Protein AF-Q20DI0-F1 (afdb_monomer)

Mean predicted aligned error: 9.38 Å

InterPro domains:
  IPR036728 Pheromone/general odorant binding protein superfamily [SSF47565] (27-114)

Secondary structure (DSSP, 8-state):
---HHHHHHHHHHHHHS-SS---HHHHHHHHHHHHHHHHHT--HHHHHHHHHH-----HHHHHHHHHHHHH-HHHHHHHHHHHHHH-GGGGGG---SSHHHHHHHHHHHHHHTT-

Sequence (115 aa):
MKGSLALVFLFLASSLALSSSMTELEMIENEFLTDCAKRENVSVDGISEYLMKRTNVEYKTMCALSCYFQISPGIQFDLGELKNEYGLDSCNTITRDDECEEGFKQIECYFQKFV

Organism: Drosophila yakuba (NCBI:txid7245)

pLDDT: mean 75.77, std 16.77, range [34.94, 94.56]

Structure (mmCIF, N/CA/C/O backbone):
data_AF-Q20DI0-F1
#
_entry.id   AF-Q20DI0-F1
#
loop_
_atom_site.group_PDB
_atom_site.id
_atom_site.type_symbol
_atom_site.label_atom_id
_atom_site.label_alt_id
_atom_site.label_comp_id
_atom_site.label_asym_id
_atom_site.label_entity_id
_atom_site.label_seq_id
_atom_site.pdbx_PDB_ins_code
_atom_site.Cartn_x
_atom_site.Cartn_y
_atom_site.Cartn_z
_atom_site.occupancy
_atom_site.B_iso_or_equiv
_atom_site.auth_seq_id
_atom_site.auth_comp_id
_atom_site.auth_asym_id
_atom_site.auth_atom_id
_atom_site.pdbx_PDB_model_num
ATOM 1 N N . MET A 1 1 ? 9.678 -21.080 -10.870 1.00 38.12 1 MET A N 1
ATOM 2 C CA . MET A 1 1 ? 10.735 -20.461 -10.044 1.00 38.12 1 MET A CA 1
ATOM 3 C C . MET A 1 1 ? 10.085 -20.046 -8.731 1.00 38.12 1 MET A C 1
ATOM 5 O O . MET A 1 1 ? 9.091 -19.347 -8.779 1.00 38.12 1 MET A O 1
ATOM 9 N N . LYS A 1 2 ? 10.526 -20.586 -7.586 1.00 36.81 2 LYS A N 1
ATOM 10 C CA . LYS A 1 2 ? 9.879 -20.416 -6.260 1.00 36.81 2 LYS A CA 1
ATOM 11 C C . LYS A 1 2 ? 10.617 -19.405 -5.353 1.00 36.81 2 LYS A C 1
ATOM 13 O O . LYS A 1 2 ? 10.410 -19.407 -4.148 1.00 36.81 2 LYS A O 1
ATOM 18 N N . GLY A 1 3 ? 11.516 -18.595 -5.922 1.00 34.94 3 GLY A N 1
ATOM 19 C CA . GLY A 1 3 ? 12.490 -17.792 -5.170 1.00 34.94 3 GLY A CA 1
ATOM 20 C C . GLY A 1 3 ? 12.042 -16.381 -4.773 1.00 34.94 3 GLY A C 1
ATOM 21 O O . GLY A 1 3 ? 12.433 -15.929 -3.705 1.00 34.94 3 GLY A O 1
ATOM 22 N N . SER A 1 4 ? 11.209 -15.698 -5.568 1.00 50.03 4 SER A N 1
ATOM 23 C CA . SER A 1 4 ? 10.969 -14.256 -5.355 1.00 50.03 4 SER A CA 1
ATOM 24 C C . SER A 1 4 ? 10.002 -13.925 -4.218 1.00 50.03 4 SER A C 1
ATOM 26 O O . SER A 1 4 ? 10.187 -12.919 -3.544 1.00 50.03 4 SER A O 1
ATOM 28 N N . LEU A 1 5 ? 9.008 -14.777 -3.934 1.00 42.25 5 LEU A N 1
ATOM 29 C CA . LEU A 1 5 ? 8.039 -14.487 -2.868 1.00 42.25 5 LEU A CA 1
ATOM 30 C C . LEU A 1 5 ? 8.634 -14.592 -1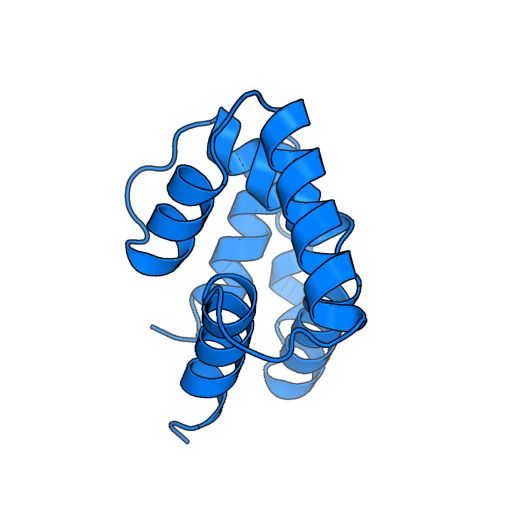.477 1.00 42.25 5 LEU A C 1
ATOM 32 O O . LEU A 1 5 ? 8.328 -13.783 -0.611 1.00 42.25 5 LEU A O 1
ATOM 36 N N . ALA A 1 6 ? 9.497 -15.588 -1.279 1.00 42.50 6 ALA A N 1
ATOM 37 C CA . ALA A 1 6 ? 10.210 -15.719 -0.027 1.00 42.50 6 ALA A CA 1
ATOM 38 C C . ALA A 1 6 ? 11.041 -14.463 0.230 1.00 42.50 6 ALA A C 1
ATOM 40 O O . ALA A 1 6 ? 11.064 -14.027 1.359 1.00 42.50 6 ALA A O 1
ATOM 41 N N . LEU A 1 7 ? 11.643 -13.843 -0.790 1.00 42.78 7 LEU A N 1
ATOM 42 C CA . LEU A 1 7 ? 12.461 -12.641 -0.620 1.00 42.78 7 LEU A CA 1
ATOM 43 C C . LEU A 1 7 ? 11.636 -11.410 -0.233 1.00 42.78 7 LEU A C 1
ATOM 45 O O . LEU A 1 7 ? 11.950 -10.811 0.783 1.00 42.78 7 LEU A O 1
ATOM 49 N N . VAL A 1 8 ? 10.556 -11.076 -0.947 1.00 50.66 8 VAL A N 1
ATOM 50 C CA . VAL A 1 8 ? 9.724 -9.900 -0.601 1.00 50.66 8 VAL A CA 1
ATOM 51 C C . VAL A 1 8 ? 9.052 -10.078 0.766 1.00 50.66 8 VAL A C 1
ATOM 53 O O . VAL A 1 8 ? 9.068 -9.169 1.591 1.00 50.66 8 VAL A O 1
ATOM 56 N N . PHE A 1 9 ? 8.533 -11.276 1.066 1.00 51.16 9 PHE A N 1
ATOM 57 C CA . PHE A 1 9 ? 7.990 -11.570 2.395 1.00 51.16 9 PHE A CA 1
ATOM 58 C C . PHE A 1 9 ? 9.069 -11.659 3.476 1.00 51.16 9 PHE A C 1
ATOM 60 O O . PHE A 1 9 ? 8.783 -11.297 4.609 1.00 51.16 9 PHE A O 1
ATOM 67 N N . LEU A 1 10 ? 10.289 -12.114 3.167 1.00 49.31 10 LEU A N 1
ATOM 68 C CA . LEU A 1 10 ? 11.409 -12.099 4.111 1.00 49.31 10 LEU A CA 1
ATOM 69 C C . LEU A 1 10 ? 11.890 -10.676 4.371 1.00 49.31 10 LEU A C 1
ATOM 71 O O . LEU A 1 10 ? 12.226 -10.422 5.511 1.00 49.31 10 LEU A O 1
ATOM 75 N N . PHE A 1 11 ? 11.873 -9.769 3.389 1.00 49.75 11 PHE A N 1
ATOM 76 C CA . PHE A 1 11 ? 12.216 -8.353 3.577 1.00 49.75 11 PHE A CA 1
ATOM 77 C C . PHE A 1 11 ? 11.140 -7.597 4.369 1.00 49.75 11 PHE A C 1
ATOM 79 O O . PHE A 1 11 ? 11.459 -6.832 5.279 1.00 49.75 11 PHE A O 1
ATOM 86 N N . LEU A 1 12 ? 9.858 -7.858 4.093 1.00 52.56 12 LEU A N 1
ATOM 87 C CA . LEU A 1 12 ? 8.740 -7.308 4.871 1.00 52.56 12 LEU A CA 1
ATOM 88 C C . LEU A 1 12 ? 8.654 -7.918 6.282 1.00 52.56 12 LEU A C 1
ATOM 90 O O . LEU A 1 12 ? 8.293 -7.239 7.235 1.00 52.56 12 LEU A O 1
ATOM 94 N N . ALA A 1 13 ? 9.014 -9.193 6.452 1.00 47.88 13 ALA A N 1
ATOM 95 C CA . ALA A 1 13 ? 9.077 -9.832 7.766 1.00 47.88 13 ALA A CA 1
ATOM 96 C C . ALA A 1 13 ? 10.372 -9.509 8.531 1.00 47.88 13 ALA A C 1
ATOM 98 O O . ALA A 1 13 ? 10.342 -9.503 9.758 1.00 47.88 13 ALA A O 1
ATOM 99 N N . SER A 1 14 ? 11.497 -9.234 7.857 1.00 46.69 14 SER A N 1
ATOM 100 C CA . SER A 1 14 ? 12.761 -8.837 8.497 1.00 46.69 14 SER A CA 1
ATOM 101 C C . SER A 1 14 ? 12.721 -7.399 8.994 1.00 46.69 14 SER A C 1
ATOM 103 O O . SER A 1 14 ? 13.268 -7.123 10.057 1.00 46.69 14 SER A O 1
ATOM 105 N N . SER A 1 15 ? 11.987 -6.517 8.312 1.00 50.59 15 SER A N 1
ATOM 106 C CA . SER A 1 15 ? 11.677 -5.175 8.823 1.00 50.59 15 SER A CA 1
ATOM 107 C C . SER A 1 15 ? 10.816 -5.221 10.098 1.00 50.59 15 SER A C 1
ATOM 109 O O . SER A 1 15 ? 11.001 -4.392 10.987 1.00 50.59 15 SER A O 1
ATOM 111 N N . LEU A 1 16 ? 9.953 -6.233 10.259 1.00 49.78 16 LEU A N 1
ATOM 112 C CA . LEU A 1 16 ? 9.154 -6.465 11.477 1.00 49.78 16 LEU A CA 1
ATOM 113 C C . LEU A 1 16 ? 9.887 -7.286 12.559 1.00 49.78 16 LEU A C 1
ATOM 115 O O . LEU A 1 16 ? 9.524 -7.235 13.738 1.00 49.78 16 LEU A O 1
ATOM 119 N N . ALA A 1 17 ? 10.919 -8.052 12.192 1.00 44.88 17 ALA A N 1
ATOM 120 C CA . ALA A 1 17 ? 11.692 -8.873 13.116 1.00 44.88 17 ALA A CA 1
ATOM 121 C C . ALA A 1 17 ? 12.729 -8.017 13.857 1.00 44.88 17 ALA A C 1
ATOM 123 O O . ALA A 1 17 ? 13.866 -7.833 13.428 1.00 44.88 17 ALA A O 1
ATOM 124 N N . LEU A 1 18 ? 12.324 -7.525 15.026 1.00 52.19 18 LEU A N 1
ATOM 125 C CA . LEU A 1 18 ? 13.125 -6.740 15.961 1.00 52.19 18 LEU A CA 1
ATOM 126 C C . LEU A 1 18 ? 14.341 -7.536 16.511 1.00 52.19 18 LEU A C 1
ATOM 128 O O . LEU A 1 18 ? 14.339 -7.954 17.666 1.00 52.19 18 LEU A O 1
ATOM 132 N N . SER A 1 19 ? 15.395 -7.783 15.717 1.00 46.97 19 SER A N 1
ATOM 133 C CA . SER A 1 19 ? 16.676 -8.280 16.255 1.00 46.97 19 SER A CA 1
ATOM 134 C C . SER A 1 19 ? 17.920 -8.032 15.378 1.00 46.97 19 SER A C 1
ATOM 136 O O . SER A 1 19 ? 18.171 -8.693 14.378 1.00 46.97 19 SER A O 1
ATOM 138 N N . SER A 1 20 ? 18.790 -7.163 15.904 1.00 46.75 20 SER A N 1
ATOM 139 C CA . SER A 1 20 ? 20.268 -7.166 15.832 1.00 46.75 20 SER A CA 1
ATOM 140 C C . SER A 1 20 ? 21.053 -6.607 14.634 1.00 46.75 20 SER A C 1
ATOM 142 O O . SER A 1 20 ? 22.273 -6.562 14.752 1.00 46.75 20 SER A O 1
ATOM 144 N N . SER A 1 21 ? 20.423 -6.052 13.595 1.00 54.22 21 SER A N 1
ATOM 145 C CA . SER A 1 21 ? 20.989 -4.942 12.793 1.00 54.22 21 SER A CA 1
ATOM 146 C C . SER A 1 21 ? 19.982 -4.505 11.727 1.00 54.22 21 SER A C 1
ATOM 148 O O . SER A 1 21 ? 20.036 -4.998 10.603 1.00 54.22 21 SER A O 1
ATOM 150 N N . MET A 1 22 ? 19.055 -3.606 12.071 1.00 58.50 22 MET A N 1
ATOM 151 C CA . MET A 1 22 ? 18.234 -2.971 11.037 1.00 58.50 22 MET A CA 1
ATOM 152 C C . MET A 1 22 ? 19.133 -2.112 10.155 1.00 58.50 22 MET A C 1
ATOM 154 O O . MET A 1 22 ? 19.918 -1.301 10.652 1.00 58.50 22 MET A O 1
ATOM 158 N N . THR A 1 23 ? 19.024 -2.306 8.849 1.00 74.12 23 THR A N 1
ATOM 159 C CA . THR A 1 23 ? 19.644 -1.414 7.869 1.00 74.12 23 THR A CA 1
ATOM 160 C C . THR A 1 23 ? 18.951 -0.047 7.892 1.00 74.12 23 THR A C 1
ATOM 162 O O . THR A 1 23 ? 17.788 0.061 8.283 1.00 74.12 23 THR A O 1
ATOM 165 N N . GLU A 1 24 ? 19.638 1.017 7.463 1.00 76.75 24 GLU A N 1
ATOM 166 C CA . GLU A 1 24 ? 19.028 2.358 7.365 1.00 76.75 24 GLU A CA 1
ATOM 167 C C . GLU A 1 24 ? 17.757 2.346 6.500 1.00 76.75 24 GLU A C 1
ATOM 169 O O . GLU A 1 24 ? 16.789 3.038 6.805 1.00 76.75 24 GLU A O 1
ATOM 174 N N . LEU A 1 25 ? 17.729 1.499 5.466 1.00 75.81 25 LEU A N 1
ATOM 175 C CA . LEU A 1 25 ? 16.565 1.318 4.608 1.00 75.81 25 LEU A CA 1
ATOM 176 C C . LEU A 1 25 ? 15.383 0.695 5.367 1.00 75.81 25 LEU A C 1
ATOM 178 O O . LEU A 1 25 ? 14.279 1.218 5.293 1.00 75.81 25 LEU A O 1
ATOM 182 N N . GLU A 1 26 ? 15.607 -0.363 6.151 1.00 75.94 26 GLU A N 1
ATOM 183 C CA . GLU A 1 26 ? 14.549 -0.977 6.970 1.00 75.94 26 GLU A CA 1
ATOM 184 C C . GLU A 1 26 ? 14.004 -0.010 8.030 1.00 75.94 26 GLU A C 1
ATOM 186 O O . GLU A 1 26 ? 12.818 -0.054 8.355 1.00 75.94 26 GLU A O 1
ATOM 191 N N . MET A 1 27 ? 14.846 0.881 8.565 1.00 80.38 27 MET A N 1
ATOM 192 C CA . MET A 1 27 ? 14.399 1.915 9.505 1.00 80.38 27 MET A CA 1
ATOM 193 C C . MET A 1 27 ? 13.460 2.919 8.844 1.00 80.38 27 MET A C 1
ATOM 195 O O . MET A 1 27 ? 12.403 3.214 9.398 1.00 80.38 27 MET A O 1
ATOM 199 N N . ILE A 1 28 ? 13.834 3.403 7.661 1.00 84.50 28 ILE A N 1
ATOM 200 C CA . ILE A 1 28 ? 13.038 4.361 6.890 1.00 84.50 28 ILE A CA 1
ATOM 201 C C . ILE A 1 28 ? 11.705 3.732 6.454 1.00 84.50 28 ILE A C 1
ATOM 203 O O . ILE A 1 28 ? 10.652 4.351 6.585 1.00 84.50 28 ILE A O 1
ATOM 207 N N . GLU A 1 29 ? 11.722 2.478 6.001 1.00 85.50 29 GLU A N 1
ATOM 208 C CA . GLU A 1 29 ? 10.505 1.752 5.622 1.00 85.50 29 GLU A CA 1
ATOM 209 C C . GLU A 1 29 ? 9.548 1.562 6.808 1.00 85.50 29 GLU A C 1
ATOM 211 O O . GLU A 1 29 ? 8.342 1.795 6.688 1.00 85.50 29 GLU A O 1
ATOM 216 N N . ASN A 1 30 ? 10.084 1.233 7.986 1.00 84.69 30 ASN A N 1
ATOM 217 C CA . ASN A 1 30 ? 9.286 1.150 9.207 1.00 84.69 30 ASN A CA 1
ATOM 218 C C . ASN A 1 30 ? 8.713 2.504 9.639 1.00 84.69 30 ASN A C 1
ATOM 220 O O . ASN A 1 30 ? 7.607 2.547 10.186 1.00 84.69 30 ASN A O 1
ATOM 224 N N . GLU A 1 31 ? 9.431 3.605 9.412 1.00 89.56 31 GLU A N 1
ATOM 225 C CA . GLU A 1 31 ? 8.929 4.953 9.686 1.00 89.56 31 GLU A CA 1
ATOM 226 C C . GLU A 1 31 ? 7.730 5.279 8.787 1.00 89.56 31 GLU A C 1
ATOM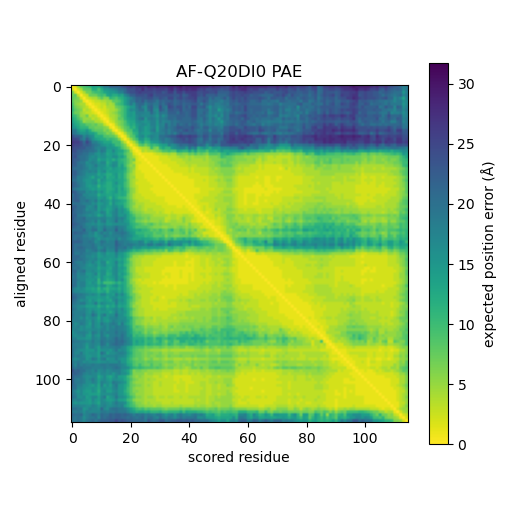 228 O O . GLU A 1 31 ? 6.672 5.648 9.299 1.00 89.56 31 GLU A O 1
ATOM 233 N N . PHE A 1 32 ? 7.830 5.015 7.479 1.00 91.00 32 PHE A N 1
ATOM 234 C CA . PHE A 1 32 ? 6.715 5.203 6.547 1.00 91.00 32 PHE A CA 1
ATOM 235 C C . PHE A 1 32 ? 5.489 4.363 6.916 1.00 91.00 32 PHE A C 1
ATOM 237 O O . PHE A 1 32 ? 4.366 4.876 6.935 1.00 91.00 32 PHE A O 1
ATOM 244 N N . LEU A 1 33 ? 5.690 3.086 7.253 1.00 88.50 33 LEU A N 1
ATOM 245 C CA . LEU A 1 33 ? 4.603 2.208 7.682 1.00 88.50 33 LEU A CA 1
ATOM 246 C C . LEU A 1 33 ? 3.950 2.720 8.973 1.00 88.50 33 LEU A C 1
ATOM 248 O O . LEU A 1 33 ? 2.722 2.755 9.087 1.00 88.50 33 LEU A O 1
ATOM 252 N N . THR A 1 34 ? 4.765 3.156 9.935 1.00 91.25 34 THR A N 1
ATOM 253 C CA . THR A 1 34 ? 4.297 3.701 11.214 1.00 91.25 34 THR A CA 1
ATOM 254 C C . THR A 1 34 ? 3.495 4.984 11.021 1.00 91.25 34 THR A C 1
ATOM 256 O O . THR A 1 34 ? 2.468 5.171 11.676 1.00 91.25 34 THR A O 1
ATOM 259 N N . ASP A 1 35 ? 3.929 5.870 10.132 1.00 94.56 35 ASP A N 1
ATOM 260 C CA . ASP A 1 35 ? 3.251 7.138 9.882 1.00 94.56 35 ASP A CA 1
ATOM 261 C C . ASP A 1 35 ? 1.908 6.944 9.179 1.00 94.56 35 ASP A C 1
ATOM 263 O O . ASP A 1 35 ? 0.908 7.536 9.597 1.00 94.56 35 ASP A O 1
ATOM 267 N N . CYS A 1 36 ? 1.834 6.045 8.196 1.00 92.50 36 CYS A N 1
ATOM 268 C CA . CYS A 1 36 ? 0.563 5.669 7.579 1.00 92.50 36 CYS A CA 1
ATOM 269 C C . CYS A 1 36 ? -0.380 4.972 8.575 1.00 92.50 36 CYS A C 1
ATOM 271 O O . CYS A 1 36 ? -1.575 5.269 8.602 1.00 92.50 36 CYS A O 1
ATOM 273 N N . ALA A 1 37 ? 0.142 4.110 9.453 1.00 90.94 37 ALA A N 1
ATOM 274 C CA . ALA A 1 37 ? -0.654 3.478 10.504 1.00 90.94 37 ALA A CA 1
ATOM 275 C C . ALA A 1 37 ? -1.236 4.510 11.488 1.00 90.94 37 ALA A C 1
ATOM 277 O O . ALA A 1 37 ? -2.427 4.479 11.806 1.00 90.94 37 ALA A O 1
ATOM 278 N N . LYS A 1 38 ? -0.419 5.479 11.926 1.00 94.50 38 LYS A N 1
ATOM 279 C CA . LYS A 1 38 ? -0.861 6.582 12.794 1.00 94.50 38 LYS A CA 1
ATOM 280 C C . LYS A 1 38 ? -1.915 7.452 12.120 1.00 94.50 38 LYS A C 1
ATOM 282 O O . LYS A 1 38 ? -2.890 7.814 12.777 1.00 94.50 38 LYS A O 1
ATOM 287 N N . ARG A 1 39 ? -1.726 7.783 10.838 1.00 94.06 39 ARG A N 1
ATOM 288 C CA . ARG A 1 39 ? -2.654 8.616 10.060 1.00 94.06 39 ARG A CA 1
ATOM 289 C C . ARG A 1 39 ? -4.068 8.050 10.076 1.00 94.06 39 ARG A C 1
ATOM 291 O O . ARG A 1 39 ? -5.017 8.781 10.341 1.00 94.06 39 ARG A O 1
ATOM 298 N N . GLU A 1 40 ? -4.178 6.742 9.877 1.00 94.00 40 GLU A N 1
ATOM 299 C CA . GLU A 1 40 ? -5.463 6.045 9.795 1.00 94.00 40 GLU A CA 1
ATOM 300 C C . GLU A 1 40 ? -5.951 5.500 11.143 1.00 94.00 40 GLU A C 1
ATOM 302 O O . GLU A 1 40 ? -7.039 4.925 11.242 1.00 94.00 40 GLU A O 1
ATOM 307 N N . ASN A 1 41 ? -5.182 5.733 12.212 1.00 94.00 41 ASN A N 1
ATOM 308 C CA . ASN A 1 41 ? -5.452 5.253 13.563 1.00 94.00 41 ASN A CA 1
ATOM 309 C C . ASN A 1 41 ? -5.629 3.723 13.612 1.00 94.00 41 ASN A C 1
ATOM 311 O O . ASN A 1 41 ? -6.631 3.211 14.123 1.00 94.00 41 ASN A O 1
ATOM 315 N N . VAL A 1 42 ? -4.651 3.009 13.051 1.00 90.19 42 VAL A N 1
ATOM 316 C CA . VAL A 1 42 ? -4.532 1.545 13.076 1.00 90.19 42 VAL A CA 1
ATOM 317 C C . VAL A 1 42 ? -3.192 1.127 13.679 1.00 90.19 42 VAL A C 1
ATOM 319 O O . VAL A 1 42 ? -2.243 1.910 13.727 1.00 90.19 42 VAL A O 1
ATOM 322 N N . SER A 1 43 ? -3.098 -0.114 14.155 1.00 87.56 43 SER A N 1
ATOM 323 C CA . SER A 1 43 ? -1.823 -0.677 14.600 1.00 87.56 43 SER A CA 1
ATOM 324 C C . SER A 1 43 ? -1.024 -1.227 13.417 1.00 87.56 43 SER A C 1
ATOM 326 O O . SER A 1 43 ? -1.585 -1.787 12.474 1.00 87.56 43 SER A O 1
ATOM 328 N N . VAL A 1 44 ? 0.304 -1.127 13.499 1.00 83.88 44 VAL A N 1
ATOM 329 C CA . VAL A 1 44 ? 1.224 -1.758 12.534 1.00 83.88 44 VAL A CA 1
ATOM 330 C C . VAL A 1 44 ? 1.045 -3.283 12.515 1.00 83.88 44 VAL A C 1
ATOM 332 O O . VAL A 1 44 ? 1.090 -3.906 11.453 1.00 83.88 44 VAL A O 1
ATOM 335 N N . ASP A 1 45 ? 0.739 -3.887 13.667 1.00 77.31 45 ASP A N 1
ATOM 336 C CA . ASP A 1 45 ? 0.425 -5.317 13.768 1.00 77.31 45 ASP A CA 1
ATOM 337 C C . ASP A 1 45 ? -0.803 -5.694 12.927 1.00 77.31 45 ASP A C 1
ATOM 339 O O . ASP A 1 45 ? -0.788 -6.707 12.229 1.00 77.31 45 ASP A O 1
ATOM 343 N N . GLY A 1 46 ? -1.844 -4.852 12.917 1.00 71.00 46 GLY A N 1
ATOM 344 C CA . GLY A 1 46 ? -3.045 -5.073 12.107 1.00 71.00 46 GLY A CA 1
ATOM 345 C C . GLY A 1 46 ? -2.774 -5.010 10.600 1.00 71.00 46 GLY A C 1
ATOM 346 O O . GLY A 1 46 ? -3.396 -5.737 9.825 1.00 71.00 46 GLY A O 1
ATOM 347 N N . ILE A 1 47 ? -1.801 -4.197 10.180 1.00 74.31 47 ILE A N 1
ATOM 348 C CA . ILE A 1 47 ? -1.336 -4.144 8.787 1.00 74.31 47 ILE A CA 1
ATOM 349 C C . ILE A 1 47 ? -0.543 -5.413 8.436 1.00 74.31 47 ILE A C 1
ATOM 351 O O . ILE A 1 47 ? -0.748 -6.016 7.380 1.00 74.31 47 ILE A O 1
ATOM 355 N N . SER A 1 48 ? 0.322 -5.855 9.348 1.00 70.50 48 SER A N 1
ATOM 356 C CA . SER A 1 48 ? 1.148 -7.057 9.186 1.00 70.50 48 SER A CA 1
ATOM 357 C C . SER A 1 48 ? 0.297 -8.325 9.073 1.00 70.50 48 SER A C 1
ATOM 359 O O . SER A 1 48 ? 0.548 -9.181 8.222 1.00 70.50 48 SER A O 1
ATOM 361 N N . GLU A 1 49 ? -0.768 -8.432 9.874 1.00 67.00 49 GLU A N 1
ATOM 362 C CA . GLU A 1 49 ? -1.709 -9.549 9.791 1.00 67.00 49 GLU A CA 1
ATOM 363 C C . GLU A 1 49 ? -2.411 -9.635 8.433 1.00 67.00 49 GLU A C 1
ATOM 365 O O . GLU A 1 49 ? -2.637 -10.746 7.947 1.00 67.00 49 GLU A O 1
ATOM 370 N N . TYR A 1 50 ? -2.717 -8.505 7.784 1.00 66.38 50 TYR A N 1
ATOM 371 C CA . TYR A 1 50 ? -3.273 -8.524 6.430 1.00 66.38 50 TYR A CA 1
ATOM 372 C C . TYR A 1 50 ? -2.292 -9.125 5.424 1.00 66.38 50 TYR A C 1
ATOM 374 O O . TYR A 1 50 ? -2.668 -10.036 4.680 1.00 66.38 50 TYR A O 1
ATOM 382 N N . LEU A 1 51 ? -1.045 -8.643 5.425 1.00 65.50 51 LEU A N 1
ATOM 383 C CA . LEU A 1 51 ? -0.010 -9.129 4.510 1.00 65.50 51 LEU A CA 1
ATOM 384 C C . LEU A 1 51 ? 0.151 -10.653 4.625 1.00 65.50 51 LEU A C 1
ATOM 386 O O . LEU A 1 51 ? 0.371 -11.329 3.621 1.00 65.50 51 LEU A O 1
ATOM 390 N N . MET A 1 52 ? -0.044 -11.205 5.827 1.00 64.31 52 MET A N 1
ATOM 391 C CA . MET A 1 52 ? 0.025 -12.643 6.086 1.00 64.31 52 MET A CA 1
ATOM 392 C C . MET A 1 52 ? -1.263 -13.417 5.763 1.00 64.31 52 MET A C 1
ATOM 394 O O . MET A 1 52 ? -1.182 -14.537 5.260 1.00 64.31 52 MET A O 1
ATOM 398 N N . LYS A 1 53 ? -2.448 -12.883 6.093 1.00 63.00 53 LYS A N 1
ATOM 399 C CA . LYS A 1 53 ? -3.709 -13.654 6.104 1.00 63.00 53 LYS A CA 1
ATOM 400 C C . LYS A 1 53 ? -4.613 -13.404 4.893 1.00 63.00 53 LYS A C 1
ATOM 402 O O . LYS A 1 53 ? -5.444 -14.259 4.610 1.00 63.00 53 LYS A O 1
ATOM 407 N N . ARG A 1 54 ? -4.468 -12.282 4.169 1.00 62.91 54 ARG A N 1
ATOM 408 C CA . ARG A 1 54 ? -5.332 -11.883 3.029 1.00 62.91 54 ARG A CA 1
ATOM 409 C C . ARG A 1 54 ? -6.842 -12.055 3.290 1.00 62.91 54 ARG A C 1
ATOM 411 O O . ARG A 1 54 ? -7.592 -12.469 2.409 1.00 62.91 54 ARG A O 1
ATOM 418 N N . THR A 1 55 ? -7.305 -11.767 4.504 1.00 59.62 55 THR A N 1
ATOM 419 C CA . THR A 1 55 ? -8.732 -11.827 4.862 1.00 59.62 55 THR A CA 1
ATOM 420 C C . THR A 1 55 ? -9.279 -10.445 5.195 1.00 59.62 55 THR A C 1
ATOM 422 O O . THR A 1 55 ? -8.513 -9.580 5.602 1.00 59.62 55 THR A O 1
ATOM 425 N N . ASN A 1 56 ? -10.598 -10.286 5.020 1.00 66.19 56 ASN A N 1
ATOM 426 C CA . ASN A 1 56 ? -11.447 -9.115 5.290 1.00 66.19 56 ASN A CA 1
ATOM 427 C C . ASN A 1 56 ? -10.737 -7.944 5.999 1.00 66.19 56 ASN A C 1
ATOM 429 O O . ASN A 1 56 ? -10.609 -7.930 7.223 1.00 66.19 56 ASN A O 1
ATOM 433 N N . VAL A 1 57 ? -10.248 -6.993 5.203 1.00 74.12 57 VAL A N 1
ATOM 434 C CA . VAL A 1 57 ? -9.461 -5.856 5.686 1.00 74.12 57 VAL A CA 1
ATOM 435 C C . VAL A 1 57 ? -10.401 -4.747 6.108 1.00 74.12 57 VAL A C 1
ATOM 437 O O . VAL A 1 57 ? -11.266 -4.333 5.339 1.00 74.12 57 VAL A O 1
ATOM 440 N N . GLU A 1 58 ? -10.227 -4.251 7.32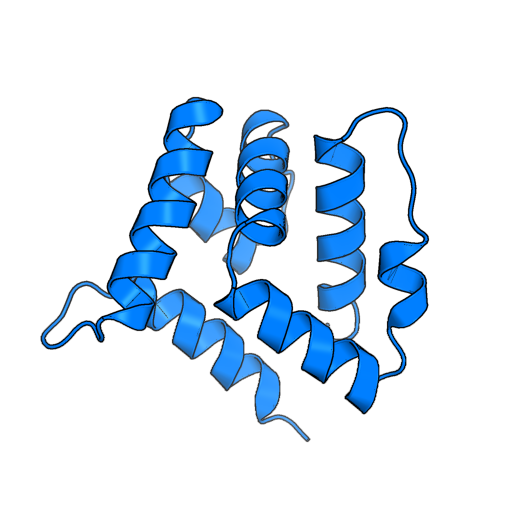7 1.00 86.06 58 GLU A N 1
ATOM 441 C CA . GLU A 1 58 ? -10.942 -3.060 7.767 1.00 86.06 58 GLU A CA 1
ATOM 442 C C . GLU A 1 58 ? -10.557 -1.856 6.901 1.00 86.06 58 GLU A C 1
ATOM 444 O O . GLU A 1 58 ? -9.393 -1.680 6.546 1.00 86.06 58 GLU A O 1
ATOM 449 N N . TYR A 1 59 ? -11.525 -0.989 6.597 1.00 88.88 59 TYR A N 1
ATOM 450 C CA . TYR A 1 59 ? -11.326 0.164 5.711 1.00 88.88 59 TYR A CA 1
ATOM 451 C C . TYR A 1 59 ? -10.104 1.023 6.094 1.00 88.88 59 TYR A C 1
ATOM 453 O O . TYR A 1 59 ? -9.291 1.372 5.245 1.00 88.88 59 TYR A O 1
ATOM 461 N N . LYS A 1 60 ? -9.896 1.283 7.389 1.00 90.88 60 LYS A N 1
ATOM 462 C CA . LYS A 1 60 ? -8.733 2.051 7.869 1.00 90.88 60 LYS A CA 1
ATOM 463 C C . LYS A 1 60 ? -7.398 1.358 7.591 1.00 90.88 60 LYS A C 1
ATOM 465 O O . LYS A 1 60 ? -6.411 2.013 7.273 1.00 90.88 60 LYS A O 1
ATOM 470 N N . THR A 1 61 ? -7.367 0.031 7.666 1.00 88.31 61 THR A N 1
ATOM 471 C CA . THR A 1 61 ? -6.184 -0.760 7.311 1.00 88.31 61 THR A CA 1
ATOM 472 C C . THR A 1 61 ? -5.937 -0.709 5.802 1.00 88.31 61 THR A C 1
ATOM 474 O O . THR A 1 61 ? -4.783 -0.606 5.391 1.00 88.31 61 THR A O 1
ATOM 477 N N . MET A 1 62 ? -6.990 -0.692 4.969 1.00 88.62 62 MET A N 1
ATOM 478 C CA . MET A 1 62 ? -6.853 -0.460 3.520 1.00 88.62 62 MET A CA 1
ATOM 479 C C . MET A 1 62 ? -6.239 0.912 3.224 1.00 88.62 62 MET A C 1
ATOM 481 O O . MET A 1 62 ? -5.336 1.011 2.392 1.00 88.62 62 MET A O 1
ATOM 485 N N . CYS A 1 63 ? -6.683 1.956 3.928 1.00 92.19 63 CYS A N 1
ATOM 486 C CA . CYS A 1 63 ? -6.116 3.297 3.801 1.00 92.19 63 CYS A CA 1
ATOM 487 C C . CYS A 1 63 ? -4.640 3.336 4.212 1.00 92.19 63 CYS A C 1
ATOM 489 O O . CYS A 1 63 ? -3.812 3.881 3.482 1.00 92.19 63 CYS A O 1
ATOM 491 N N . ALA A 1 64 ? -4.282 2.697 5.330 1.00 91.75 64 ALA A N 1
ATOM 492 C CA . ALA A 1 64 ? -2.905 2.688 5.813 1.00 91.75 64 ALA A CA 1
ATOM 493 C C . ALA A 1 64 ? -1.969 1.953 4.841 1.00 91.75 64 ALA A C 1
ATOM 495 O O . ALA A 1 64 ? -0.866 2.422 4.564 1.00 91.75 64 ALA A O 1
ATOM 496 N N . LEU A 1 65 ? -2.430 0.835 4.273 1.00 88.12 65 LEU A N 1
ATOM 497 C CA . LEU A 1 65 ? -1.708 0.088 3.242 1.00 88.12 65 LEU A CA 1
ATOM 498 C C . LEU A 1 65 ? -1.532 0.901 1.963 1.00 88.12 65 LEU A C 1
ATOM 500 O O . LEU A 1 65 ? -0.426 0.970 1.440 1.00 88.12 65 LEU A O 1
ATOM 504 N N . SER A 1 66 ? -2.600 1.533 1.480 1.00 90.38 66 SER A N 1
ATOM 505 C CA . SER A 1 66 ? -2.549 2.364 0.274 1.00 90.38 66 SER A CA 1
ATOM 506 C C . SER A 1 66 ? -1.582 3.531 0.445 1.00 90.38 66 SER A C 1
ATOM 508 O O . SER A 1 66 ? -0.742 3.762 -0.421 1.00 90.38 66 SER A O 1
ATOM 510 N N . CYS A 1 67 ? -1.628 4.197 1.601 1.00 93.56 67 CYS A N 1
ATOM 511 C CA . CYS A 1 67 ? -0.668 5.228 1.983 1.00 93.56 67 CYS A CA 1
ATOM 512 C C . CYS A 1 67 ? 0.769 4.696 1.932 1.00 93.56 67 CYS A C 1
ATOM 514 O O . CYS A 1 67 ? 1.605 5.267 1.234 1.00 93.56 67 CYS A O 1
ATOM 516 N N . TYR A 1 68 ? 1.048 3.582 2.618 1.00 90.62 68 TYR A N 1
ATOM 517 C CA . TYR A 1 68 ? 2.402 3.035 2.705 1.00 90.62 68 TYR A CA 1
ATOM 518 C C . TYR A 1 68 ? 2.941 2.658 1.323 1.00 90.62 68 TYR A C 1
ATOM 520 O O . TYR A 1 68 ? 4.051 3.041 0.966 1.00 90.62 68 TYR A O 1
ATOM 528 N N . PHE A 1 69 ? 2.119 2.002 0.503 1.00 87.31 69 PHE A N 1
ATOM 529 C CA . PHE A 1 69 ? 2.485 1.626 -0.858 1.00 87.31 69 PHE A CA 1
ATOM 530 C C . PHE A 1 69 ? 2.796 2.823 -1.748 1.00 87.31 69 PHE A C 1
ATOM 532 O O . PHE A 1 69 ? 3.682 2.721 -2.588 1.00 87.31 69 PHE A O 1
ATOM 539 N N . GLN A 1 70 ? 2.098 3.946 -1.586 1.00 88.81 70 GLN A N 1
ATOM 540 C CA . GLN A 1 70 ? 2.340 5.147 -2.386 1.00 88.81 70 GLN A CA 1
ATOM 541 C C . GLN A 1 70 ? 3.632 5.873 -1.995 1.00 88.81 70 GLN A C 1
ATOM 543 O O . GLN A 1 70 ? 4.276 6.457 -2.866 1.00 88.81 70 GLN A O 1
ATOM 548 N N . ILE A 1 71 ? 4.004 5.859 -0.711 1.00 90.00 71 ILE A N 1
ATOM 549 C CA . ILE A 1 71 ? 5.129 6.664 -0.208 1.00 90.00 71 ILE A CA 1
ATOM 550 C C . ILE A 1 71 ? 6.428 5.877 -0.030 1.00 90.00 71 ILE A C 1
ATOM 552 O O . ILE A 1 71 ? 7.489 6.493 -0.019 1.00 90.00 71 ILE A O 1
ATOM 556 N N . SER A 1 72 ? 6.358 4.550 0.107 1.00 88.69 72 SER A N 1
ATOM 557 C CA . SER A 1 72 ? 7.520 3.680 0.309 1.00 88.69 72 SER A CA 1
ATOM 558 C C . SER A 1 72 ? 8.357 3.564 -0.973 1.00 88.69 72 SER A C 1
ATOM 560 O O . SER A 1 72 ? 7.896 2.984 -1.963 1.00 88.69 72 SER A O 1
ATOM 562 N N . PRO A 1 73 ? 9.607 4.063 -0.988 1.00 85.44 73 PRO A N 1
ATOM 563 C CA . PRO A 1 73 ? 10.495 3.911 -2.134 1.00 85.44 73 PRO A CA 1
ATOM 564 C C . PRO A 1 73 ? 10.866 2.449 -2.389 1.00 85.44 73 PRO A C 1
ATOM 566 O O . PRO A 1 73 ? 10.987 2.062 -3.550 1.00 85.44 73 PRO A O 1
ATOM 569 N N . GLY A 1 74 ? 11.026 1.641 -1.332 1.00 84.25 74 GLY A N 1
ATOM 570 C CA . GLY A 1 74 ? 11.314 0.213 -1.453 1.00 84.25 74 GLY A CA 1
ATOM 571 C C . GLY A 1 74 ? 10.183 -0.534 -2.156 1.00 84.25 74 GLY A C 1
ATOM 572 O O . GLY A 1 74 ? 10.420 -1.236 -3.135 1.00 84.25 74 GLY A O 1
ATOM 573 N N . ILE A 1 75 ? 8.936 -0.292 -1.744 1.00 83.19 75 ILE A N 1
ATOM 574 C CA . ILE A 1 75 ? 7.765 -0.878 -2.402 1.00 83.19 75 ILE A CA 1
ATOM 575 C C . ILE A 1 75 ? 7.640 -0.389 -3.845 1.00 83.19 75 ILE A C 1
ATOM 577 O O . ILE A 1 75 ? 7.402 -1.192 -4.742 1.00 83.19 75 ILE A O 1
ATOM 581 N N . GLN A 1 76 ? 7.818 0.908 -4.108 1.00 85.06 76 GLN A N 1
ATOM 582 C CA . GLN A 1 76 ? 7.748 1.436 -5.475 1.00 85.06 76 GLN A CA 1
ATOM 583 C C . GLN A 1 76 ? 8.819 0.826 -6.390 1.00 85.06 76 GLN A C 1
ATOM 585 O O . GLN A 1 76 ? 8.538 0.546 -7.558 1.00 85.06 76 GLN A O 1
ATOM 590 N N . PHE A 1 77 ? 10.019 0.579 -5.860 1.00 84.19 77 PHE A N 1
ATOM 591 C CA . PHE A 1 77 ? 11.077 -0.136 -6.567 1.00 84.19 77 PHE A CA 1
ATOM 592 C C . PHE A 1 77 ? 10.658 -1.577 -6.891 1.00 84.19 77 PHE A C 1
ATOM 594 O O . PHE A 1 77 ? 10.678 -1.964 -8.060 1.00 84.19 77 PHE A O 1
ATOM 601 N N . ASP A 1 78 ? 10.189 -2.333 -5.895 1.00 81.75 78 ASP A N 1
ATOM 602 C CA . ASP A 1 78 ? 9.733 -3.716 -6.076 1.00 81.75 78 ASP A CA 1
ATOM 603 C C . ASP A 1 78 ? 8.572 -3.810 -7.078 1.00 81.75 78 ASP A C 1
ATOM 605 O O . ASP A 1 78 ? 8.552 -4.680 -7.948 1.00 81.75 78 ASP A O 1
ATOM 609 N N . LEU A 1 79 ? 7.614 -2.880 -7.019 1.00 80.75 79 LEU A N 1
ATOM 610 C CA . LEU A 1 79 ? 6.529 -2.793 -7.996 1.00 80.75 79 LEU A CA 1
ATOM 611 C C . LEU A 1 79 ? 7.049 -2.494 -9.407 1.00 80.75 79 LEU A C 1
ATOM 613 O O . LEU A 1 79 ? 6.506 -3.020 -10.378 1.00 80.75 79 LEU A O 1
ATOM 617 N N . GLY A 1 80 ? 8.082 -1.661 -9.536 1.00 81.12 80 GLY A N 1
ATOM 618 C CA . GLY A 1 80 ? 8.765 -1.401 -10.802 1.00 81.12 80 GLY A CA 1
ATOM 619 C C . GLY A 1 80 ? 9.386 -2.665 -11.398 1.00 81.12 80 GLY A C 1
ATOM 620 O O . GLY A 1 80 ? 9.167 -2.962 -12.574 1.00 81.12 80 GLY A O 1
ATOM 621 N N . GLU A 1 81 ? 10.082 -3.452 -10.580 1.00 83.75 81 GLU A N 1
ATOM 622 C CA . GLU A 1 81 ? 10.644 -4.745 -10.988 1.00 83.75 81 GLU A CA 1
ATOM 623 C C . GLU A 1 81 ? 9.538 -5.721 -11.412 1.00 83.75 81 GLU A C 1
ATOM 625 O O . GLU A 1 81 ? 9.607 -6.322 -12.485 1.00 83.75 81 GLU A O 1
ATOM 630 N N . LEU A 1 82 ? 8.453 -5.804 -10.636 1.00 77.69 82 LEU A N 1
ATOM 631 C CA . LEU A 1 82 ? 7.301 -6.648 -10.950 1.00 77.69 82 LEU A CA 1
ATOM 632 C C . LEU A 1 82 ? 6.611 -6.264 -12.267 1.00 77.69 82 LEU A C 1
ATOM 634 O O . LEU A 1 82 ? 6.181 -7.148 -13.017 1.00 77.69 82 LEU A O 1
ATOM 638 N N . LYS A 1 83 ? 6.509 -4.965 -12.576 1.00 80.75 83 LYS A N 1
ATOM 639 C CA . LYS A 1 83 ? 6.004 -4.486 -13.874 1.00 80.75 83 LYS A CA 1
ATOM 640 C C . LYS A 1 83 ? 6.882 -4.986 -15.013 1.00 80.75 83 LYS A C 1
ATOM 642 O O . LYS A 1 83 ? 6.358 -5.565 -15.963 1.00 80.75 83 LYS A O 1
ATOM 647 N N . ASN A 1 84 ? 8.194 -4.805 -14.887 1.00 79.56 84 ASN A N 1
ATOM 648 C CA . ASN A 1 84 ? 9.159 -5.164 -15.921 1.00 79.56 84 ASN A CA 1
ATOM 649 C C . ASN A 1 84 ? 9.240 -6.682 -16.142 1.00 79.56 84 ASN A C 1
ATOM 651 O O . ASN A 1 84 ? 9.322 -7.133 -17.283 1.00 79.56 84 ASN A O 1
ATOM 655 N N . GLU A 1 85 ? 9.202 -7.472 -15.068 1.00 78.94 85 GLU A N 1
ATOM 656 C CA . GLU A 1 85 ? 9.361 -8.927 -15.129 1.00 78.94 85 GLU A CA 1
ATOM 657 C C . GLU A 1 85 ? 8.072 -9.642 -15.568 1.00 78.94 85 GLU A C 1
ATOM 659 O O . GLU A 1 85 ? 8.126 -10.595 -16.349 1.00 78.94 85 GLU A O 1
ATOM 664 N N . TYR A 1 86 ? 6.904 -9.183 -15.100 1.00 76.12 86 TYR A N 1
ATOM 665 C CA . TYR A 1 86 ? 5.632 -9.904 -15.262 1.00 76.12 86 TYR A CA 1
ATOM 666 C C . TYR A 1 86 ? 4.574 -9.161 -16.091 1.00 76.12 86 TYR A C 1
ATOM 668 O O . TYR A 1 86 ? 3.476 -9.695 -16.281 1.00 76.12 86 TYR A O 1
ATOM 676 N N . GLY A 1 87 ? 4.874 -7.961 -16.598 1.00 78.44 87 GLY A N 1
ATOM 677 C CA . GLY A 1 87 ? 3.953 -7.172 -17.423 1.00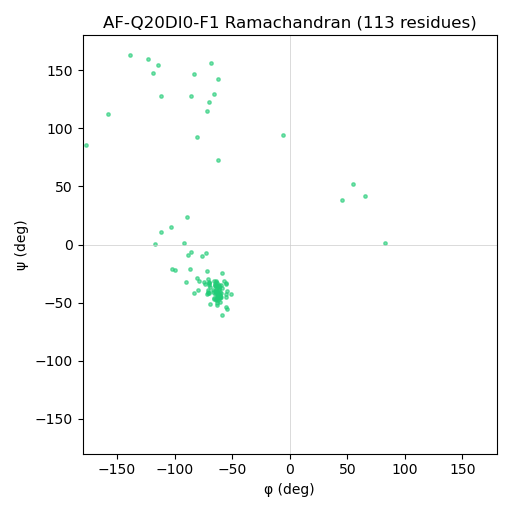 78.44 87 GLY A CA 1
ATOM 678 C C . GLY A 1 87 ? 2.710 -6.709 -16.659 1.00 78.44 87 GLY A C 1
ATOM 679 O O . GLY A 1 87 ? 1.596 -6.794 -17.174 1.00 78.44 87 GLY A O 1
ATOM 680 N N . LEU A 1 88 ? 2.881 -6.266 -15.408 1.00 80.19 88 LEU A N 1
ATOM 681 C CA . LEU A 1 88 ? 1.785 -5.915 -14.487 1.00 80.19 88 LEU A CA 1
ATOM 682 C C . LEU A 1 88 ? 1.330 -4.451 -14.571 1.00 80.19 88 LEU A C 1
ATOM 684 O O . LEU A 1 88 ? 0.720 -3.932 -13.637 1.00 80.19 88 LEU A O 1
ATOM 688 N N . ASP A 1 89 ? 1.560 -3.786 -15.703 1.00 81.88 89 ASP A N 1
ATOM 689 C CA . ASP A 1 89 ? 1.143 -2.393 -15.912 1.00 81.88 89 ASP A CA 1
ATOM 690 C C . ASP A 1 89 ? -0.364 -2.192 -15.727 1.00 81.88 89 ASP A C 1
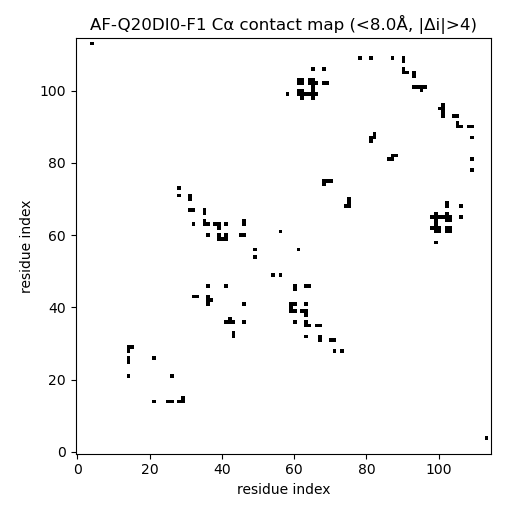ATOM 692 O O . ASP A 1 89 ? -0.794 -1.151 -15.223 1.00 81.88 89 ASP A O 1
ATOM 696 N N . SER A 1 90 ? -1.161 -3.220 -16.043 1.00 86.25 90 SER A N 1
ATOM 697 C CA . SER A 1 90 ? -2.613 -3.216 -15.852 1.00 86.25 90 SER A CA 1
ATOM 698 C C . SER A 1 90 ? -3.029 -2.995 -14.398 1.00 86.25 90 SER A C 1
ATOM 700 O O . SER A 1 90 ? -4.123 -2.489 -14.164 1.00 86.25 90 SER A O 1
ATOM 702 N N . CYS A 1 91 ? -2.183 -3.321 -13.416 1.00 87.44 91 CYS A N 1
ATOM 703 C CA . CYS A 1 91 ? -2.520 -3.100 -12.014 1.00 87.44 91 CYS A CA 1
ATOM 704 C C . CYS A 1 91 ? -2.669 -1.610 -11.688 1.00 87.44 91 CYS A C 1
ATOM 706 O O . CYS A 1 91 ? -3.590 -1.273 -10.961 1.00 87.44 91 CYS A O 1
ATOM 708 N N . ASN A 1 92 ? -1.891 -0.703 -12.297 1.00 85.69 92 ASN A N 1
ATOM 709 C CA . ASN A 1 92 ? -2.055 0.751 -12.080 1.00 85.69 92 ASN A CA 1
ATOM 710 C C . ASN A 1 92 ? -3.260 1.346 -12.816 1.00 85.69 92 ASN A C 1
ATOM 712 O O . ASN A 1 92 ? -3.575 2.514 -12.633 1.00 85.69 92 ASN A O 1
ATOM 716 N N . THR A 1 93 ? -3.898 0.577 -13.702 1.00 88.56 93 THR A N 1
ATOM 717 C CA . THR A 1 93 ? -5.088 1.039 -14.433 1.00 88.56 93 THR A CA 1
ATOM 718 C C . THR A 1 93 ? -6.377 0.813 -13.650 1.00 88.56 93 THR A C 1
ATOM 720 O O . THR A 1 93 ? -7.445 1.232 -14.088 1.00 88.56 93 THR A O 1
ATOM 723 N N . ILE A 1 94 ? -6.289 0.136 -12.500 1.00 89.06 94 ILE A N 1
ATOM 724 C CA . ILE A 1 94 ? -7.420 -0.050 -11.601 1.00 89.06 94 ILE A CA 1
ATOM 725 C C . ILE A 1 94 ? -7.743 1.293 -10.959 1.00 89.06 94 ILE A C 1
ATOM 727 O O . ILE A 1 94 ? -6.887 1.867 -10.287 1.00 89.06 94 ILE A O 1
ATOM 731 N N . THR A 1 95 ? -8.988 1.730 -11.140 1.00 91.25 95 THR A N 1
ATOM 732 C CA . THR A 1 95 ? -9.531 2.936 -10.522 1.00 91.25 95 THR A CA 1
ATOM 733 C C . THR A 1 95 ? -10.711 2.622 -9.608 1.00 91.25 95 THR A C 1
ATOM 735 O O . THR A 1 95 ? -11.472 1.673 -9.857 1.00 91.25 95 THR A O 1
ATOM 738 N N . ARG A 1 96 ? -10.870 3.407 -8.539 1.00 90.69 96 ARG A N 1
ATOM 739 C CA . ARG A 1 96 ? -12.034 3.370 -7.635 1.00 90.69 96 ARG A CA 1
ATOM 740 C C . ARG A 1 96 ? -12.454 4.785 -7.250 1.00 90.69 96 ARG A C 1
ATOM 742 O O . ARG A 1 96 ? -11.696 5.729 -7.416 1.00 90.69 96 ARG A O 1
ATOM 749 N N . ASP A 1 97 ? -13.674 4.911 -6.736 1.00 91.06 97 ASP A N 1
ATOM 750 C CA . ASP A 1 97 ? -14.192 6.198 -6.252 1.00 91.06 97 ASP A CA 1
ATOM 751 C C . ASP A 1 97 ? -13.519 6.629 -4.936 1.00 91.06 97 ASP A C 1
ATOM 753 O O . ASP A 1 97 ? -13.503 7.811 -4.599 1.00 91.06 97 ASP A O 1
ATOM 757 N N . ASP A 1 98 ? -12.968 5.665 -4.199 1.00 93.88 98 ASP A N 1
ATOM 758 C CA . ASP A 1 98 ? -12.246 5.856 -2.951 1.00 93.88 98 ASP A CA 1
ATOM 759 C C . ASP A 1 98 ? -10.757 5.536 -3.143 1.00 93.88 98 ASP A C 1
ATOM 761 O O . ASP A 1 98 ? -10.401 4.463 -3.631 1.00 93.88 98 ASP A O 1
ATOM 765 N N . GLU A 1 99 ? -9.883 6.465 -2.748 1.00 89.75 99 GLU A N 1
ATOM 766 C CA . GLU A 1 99 ? -8.431 6.348 -2.942 1.00 89.75 99 GLU A CA 1
ATOM 767 C C . GLU A 1 99 ? -7.826 5.175 -2.155 1.00 89.75 99 GLU A C 1
ATOM 769 O O . GLU A 1 99 ? -6.875 4.538 -2.617 1.00 89.75 99 GLU A O 1
ATOM 774 N N . CYS A 1 100 ? -8.388 4.849 -0.985 1.00 91.44 100 CYS A N 1
ATOM 775 C CA . CYS A 1 100 ? -7.944 3.704 -0.200 1.00 91.44 100 CYS A CA 1
ATOM 776 C C . CYS A 1 100 ? -8.343 2.387 -0.866 1.00 91.44 100 CYS A C 1
ATOM 778 O O . CYS A 1 100 ? -7.553 1.446 -0.902 1.00 91.44 100 CYS A O 1
ATOM 780 N N . GLU A 1 101 ? -9.559 2.297 -1.401 1.00 90.56 101 GLU A N 1
ATOM 781 C CA . GLU A 1 101 ? -10.006 1.130 -2.154 1.00 90.56 101 GLU A CA 1
ATOM 782 C C . GLU A 1 101 ? -9.223 0.983 -3.465 1.00 90.56 101 GLU A C 1
ATOM 784 O O . GLU A 1 101 ? -8.862 -0.133 -3.844 1.00 90.56 101 GLU A O 1
ATOM 789 N N . GLU A 1 102 ? -8.927 2.092 -4.147 1.00 92.06 102 GLU A N 1
ATOM 790 C CA . GLU A 1 102 ? -8.108 2.101 -5.357 1.00 92.06 102 GLU A CA 1
ATOM 791 C C . GLU A 1 102 ? -6.721 1.530 -5.071 1.00 92.06 102 GLU A C 1
ATOM 793 O O . GLU A 1 102 ? -6.366 0.488 -5.629 1.00 92.06 102 GLU A O 1
ATOM 798 N N . GLY A 1 103 ? -5.973 2.156 -4.156 1.00 88.81 103 GLY A N 1
ATOM 799 C CA . GLY A 1 103 ? -4.631 1.710 -3.787 1.00 88.81 103 GLY A CA 1
ATOM 800 C C . GLY A 1 103 ? -4.635 0.255 -3.327 1.00 88.81 103 GLY A C 1
ATOM 801 O O . GLY A 1 103 ? -3.833 -0.554 -3.794 1.00 88.81 103 GLY A O 1
ATOM 802 N N . PHE A 1 104 ? -5.618 -0.132 -2.516 1.00 87.00 104 PHE A N 1
ATOM 803 C CA . PHE A 1 104 ? -5.762 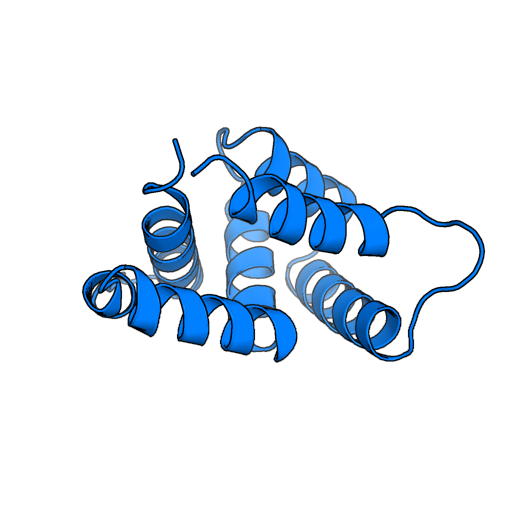-1.504 -2.052 1.00 87.00 104 PHE A CA 1
ATOM 804 C C . PHE A 1 104 ? -5.988 -2.504 -3.194 1.00 87.00 104 PHE A C 1
ATOM 806 O O . PHE A 1 104 ? -5.369 -3.569 -3.220 1.00 87.00 104 PHE A O 1
ATOM 813 N N . LYS A 1 105 ? -6.827 -2.180 -4.183 1.00 87.25 105 LYS A N 1
ATOM 814 C CA . LYS A 1 105 ? -7.070 -3.067 -5.332 1.00 87.25 105 LYS A CA 1
ATOM 815 C C . LYS A 1 105 ? -5.867 -3.160 -6.265 1.00 87.25 105 LYS A C 1
ATOM 817 O O . LYS A 1 105 ? -5.624 -4.227 -6.832 1.00 87.25 105 LYS A O 1
ATOM 822 N N . GLN A 1 106 ? -5.103 -2.079 -6.404 1.00 87.62 106 GLN A N 1
ATOM 823 C CA . GLN A 1 106 ? -3.836 -2.094 -7.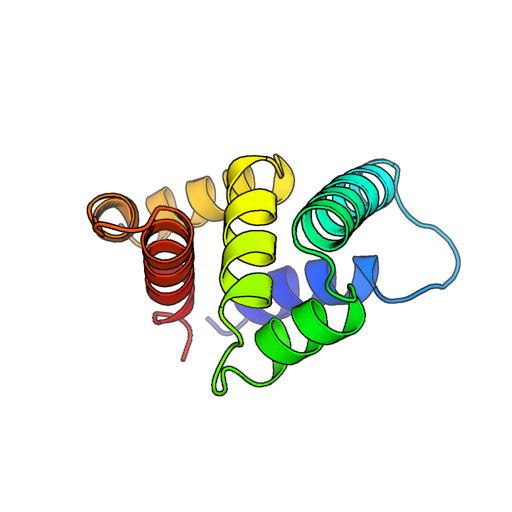134 1.00 87.62 106 GLN A CA 1
ATOM 824 C C . GLN A 1 106 ? -2.839 -3.038 -6.449 1.00 87.62 106 GLN A C 1
ATOM 826 O O . GLN A 1 106 ? -2.276 -3.911 -7.112 1.00 87.62 106 GLN A O 1
ATOM 831 N N . ILE A 1 107 ? -2.700 -2.941 -5.121 1.00 84.38 107 ILE A N 1
ATOM 832 C CA . ILE A 1 107 ? -1.899 -3.854 -4.291 1.00 84.38 107 ILE A CA 1
ATOM 833 C C . ILE A 1 107 ? -2.335 -5.302 -4.530 1.00 84.38 107 ILE A C 1
ATOM 835 O O . ILE A 1 10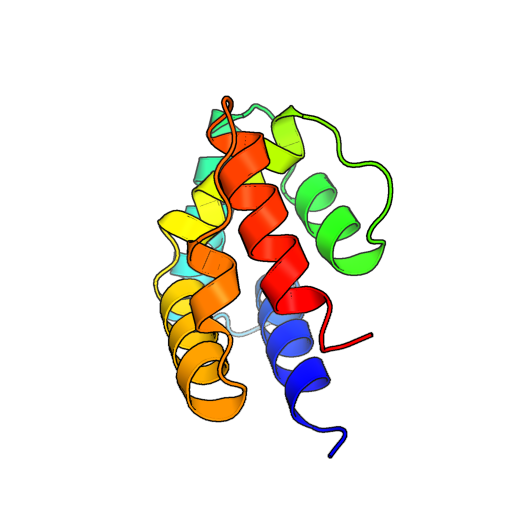7 ? -1.522 -6.136 -4.929 1.00 84.38 107 ILE A O 1
ATOM 839 N N . GLU A 1 108 ? -3.623 -5.611 -4.356 1.00 82.75 108 GLU A N 1
ATOM 840 C CA . GLU A 1 108 ? -4.145 -6.966 -4.573 1.00 82.75 108 GLU A CA 1
ATOM 841 C C . GLU A 1 108 ? -3.802 -7.506 -5.967 1.00 82.75 108 GLU A C 1
ATOM 843 O O . GLU A 1 108 ? -3.420 -8.669 -6.085 1.00 82.75 108 GLU A O 1
ATOM 848 N N . CYS A 1 109 ? -3.880 -6.676 -7.010 1.00 85.44 109 CYS A N 1
ATOM 849 C CA . CYS A 1 109 ? -3.519 -7.063 -8.373 1.00 85.44 109 CYS A CA 1
ATOM 850 C C . CYS A 1 109 ? -2.047 -7.485 -8.493 1.00 85.44 109 CYS A C 1
ATOM 852 O O . CYS A 1 109 ? -1.764 -8.542 -9.067 1.00 85.44 109 CYS A O 1
ATOM 854 N N . TYR A 1 110 ? -1.116 -6.730 -7.899 1.00 80.75 110 TYR A N 1
ATOM 855 C CA . TYR A 1 110 ? 0.304 -7.102 -7.887 1.00 80.75 110 TYR A CA 1
ATOM 856 C C . TYR A 1 110 ? 0.544 -8.431 -7.169 1.00 80.75 110 TYR A C 1
ATOM 858 O O . TYR A 1 110 ? 1.323 -9.261 -7.636 1.00 80.75 110 TYR A O 1
ATOM 866 N N . PHE A 1 111 ? -0.174 -8.681 -6.072 1.00 74.75 111 PHE A N 1
ATOM 867 C CA . PHE A 1 111 ? -0.007 -9.890 -5.264 1.00 74.75 111 PHE A CA 1
ATOM 868 C C . PHE A 1 111 ? -0.862 -11.089 -5.715 1.00 74.75 111 PHE A C 1
ATOM 870 O O . PHE A 1 111 ? -0.668 -12.195 -5.196 1.00 74.75 111 PHE A O 1
ATOM 877 N N . GLN A 1 112 ? -1.799 -10.921 -6.656 1.00 69.94 112 GLN A N 1
ATOM 878 C CA . GLN A 1 112 ? -2.665 -11.993 -7.177 1.00 69.94 112 GLN A CA 1
ATOM 879 C C . GLN A 1 112 ? -1.918 -12.998 -8.062 1.00 69.94 112 GLN A C 1
ATOM 881 O O . GLN A 1 112 ? -2.280 -14.168 -8.083 1.00 69.94 112 GLN A O 1
ATOM 886 N N . LYS A 1 113 ? -0.855 -12.582 -8.760 1.00 55.75 113 LYS A N 1
ATOM 887 C CA . LYS A 1 113 ? -0.046 -13.463 -9.634 1.00 55.75 113 LYS A CA 1
ATOM 888 C C . LYS A 1 113 ? 0.840 -14.459 -8.886 1.00 55.75 113 LYS A C 1
ATOM 890 O O . LYS A 1 113 ? 1.469 -15.315 -9.503 1.00 55.75 113 LYS A O 1
ATOM 895 N N . PHE A 1 114 ? 0.891 -14.323 -7.570 1.00 53.50 114 PHE A N 1
ATOM 896 C CA . PHE A 1 114 ? 1.780 -15.055 -6.686 1.00 53.50 114 PHE A CA 1
ATOM 897 C C . PHE A 1 114 ? 1.057 -16.046 -5.763 1.00 53.50 114 PHE A C 1
ATOM 899 O O . PHE A 1 114 ? 1.669 -16.576 -4.833 1.00 53.50 114 PHE A O 1
ATOM 906 N N . VAL A 1 115 ? -0.232 -16.280 -6.029 1.00 45.44 115 VAL A N 1
ATOM 907 C CA . VAL A 1 115 ? -1.068 -17.324 -5.421 1.00 45.44 115 VAL A CA 1
ATOM 908 C C . VAL A 1 115 ? -1.347 -18.401 -6.459 1.00 45.44 115 VAL A C 1
ATOM 910 O O . VAL A 1 115 ? -1.633 -18.030 -7.619 1.00 45.44 115 VAL A O 1
#

Solvent-accessible surface area (backbone atoms only — not comparable to full-atom values): 6552 Å² total; per-residue (Å²): 136,86,63,66,64,58,49,58,52,45,53,60,47,50,60,67,49,90,72,96,72,81,48,75,65,43,52,52,51,50,48,46,43,48,50,23,16,56,74,46,72,45,55,63,66,62,49,52,49,37,79,75,63,79,53,93,71,53,69,47,50,32,34,18,49,24,47,26,53,74,69,32,64,69,51,47,49,52,51,50,51,46,29,74,77,69,68,46,63,68,30,79,69,54,78,56,98,43,69,31,60,20,38,36,51,26,51,48,50,67,58,52,81,78,107

Nearest PDB structures (foldseek):
  6qq4-assembly2_B  TM=6.990E-01  e=1.786E-01  Drosophila melanogaster
  2vig-assembly2_H  TM=2.782E-01  e=8.135E+00  Homo sapiens

Foldseek 3Di:
DQPPVCVVVVLVVVLVP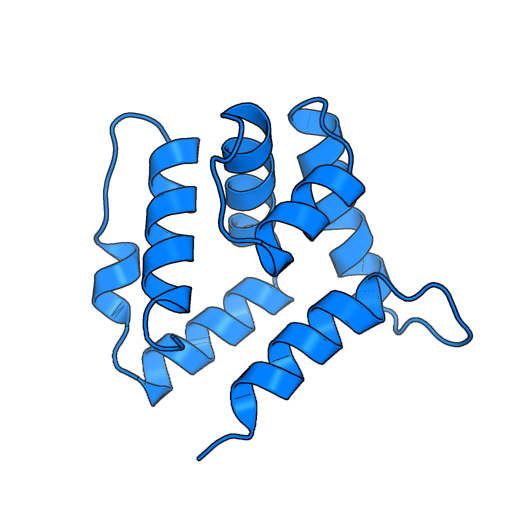PDDDDDPLSVVLVVQLVVLCVVLVHDSVLLVVCVVPVDDRDLSSLSSQLSSCVPRPVNVVVVVVLCVPPVLPVLLVQDDPDSSVSSSSSVCSSCVVVD

Radius of gyration: 13.85 Å; Cα contacts (8 Å, |Δi|>4): 94; chains: 1; bounding box: 35×29×34 Å